Protein AF-A0A368G6X3-F1 (afdb_monomer_lite)

Secondary structure (DSSP, 8-state):
-HHHHHHHHT----HHHHHHHHHHHHHHHHTTT-PPP---HHHHHHHHHTT--STHHHHHHHHHHHHHHHHHTTGGGG--HHHHHHHHHHHHT-

Sequence (94 aa):
MAKMLGKKMNYHVDDSQELYAIGLTSILGGFFPVYPVSTALGRTMVNVKSGSKTQLSTVFSCALLLAIILWLGPLLRDLPKVIFLLESIRISMK

Radius of gyration: 16.32 Å; chains: 1; bounding box: 30×34×42 Å

Organism: Ancylostoma caninum (NCBI:txid29170)

pLDDT: mean 75.38, std 9.01, range [50.0, 89.56]

Foldseek 3Di:
DQVVVCVVVVHDDDPVVVVVVLVVQQVVCVVDPDDRDDDDPVVVVVCVVVVNPDCVVVVVVVVVVVVCCVPCVVVCVPPPVVVVVVVVVVVVVD

InterPro domains:
  IPR001902 SLC26A/SulP transporter [PTHR11814] (1-83)
  IPR011547 SLC26A/SulP transporter domain [PF00916] (1-83)

Structure (mmCIF, N/CA/C/O backbone):
data_AF-A0A368G6X3-F1
#
_entry.id   AF-A0A368G6X3-F1
#
loop_
_atom_site.group_PDB
_atom_site.id
_atom_site.type_symbol
_atom_site.label_atom_id
_atom_site.label_alt_id
_atom_site.label_comp_id
_atom_site.label_asym_id
_atom_site.label_entity_id
_atom_site.label_seq_id
_atom_site.pdbx_PDB_ins_code
_atom_site.Cartn_x
_atom_site.Cartn_y
_atom_site.Cartn_z
_atom_site.occupancy
_atom_site.B_iso_or_equiv
_atom_site.auth_seq_id
_atom_site.auth_comp_id
_atom_site.auth_asym_id
_atom_site.auth_atom_id
_atom_site.pdbx_PDB_model_num
ATOM 1 N N . MET A 1 1 ? 1.582 6.393 12.145 1.00 67.44 1 MET A N 1
ATOM 2 C CA . MET A 1 1 ? 0.673 7.072 11.191 1.00 67.44 1 MET A CA 1
ATOM 3 C C . MET A 1 1 ? -0.764 7.100 11.688 1.00 67.44 1 MET A C 1
ATOM 5 O O . MET A 1 1 ? -1.304 8.192 11.831 1.00 67.44 1 MET A O 1
ATOM 9 N N . ALA A 1 2 ? -1.340 5.937 12.008 1.00 71.69 2 ALA A N 1
ATOM 10 C CA . ALA A 1 2 ? -2.702 5.818 12.515 1.00 71.69 2 ALA A CA 1
ATOM 11 C C . ALA A 1 2 ? -2.964 6.721 13.735 1.00 71.69 2 ALA A C 1
ATOM 13 O O . ALA A 1 2 ? -3.878 7.526 13.680 1.00 71.69 2 ALA A O 1
ATOM 14 N N . LYS A 1 3 ? -2.083 6.760 14.749 1.00 74.50 3 LYS A N 1
ATOM 15 C CA . LYS A 1 3 ? -2.199 7.713 15.879 1.00 74.50 3 LYS A CA 1
ATOM 16 C C . LYS A 1 3 ? -2.221 9.199 15.491 1.00 74.50 3 LYS A C 1
ATOM 18 O O . LYS A 1 3 ? -2.986 9.969 16.063 1.00 74.50 3 LYS A O 1
ATOM 23 N N . MET A 1 4 ? -1.395 9.623 14.525 1.00 74.44 4 MET A N 1
ATOM 24 C CA . MET A 1 4 ? -1.379 11.027 14.076 1.00 74.44 4 MET A CA 1
ATOM 25 C C . MET A 1 4 ? -2.678 11.402 13.364 1.00 74.44 4 MET A C 1
ATOM 27 O O . MET A 1 4 ? -3.200 12.495 13.569 1.00 74.44 4 MET A O 1
ATOM 31 N N . LEU A 1 5 ? -3.201 10.499 12.532 1.00 72.94 5 LEU A N 1
ATOM 32 C CA . LEU A 1 5 ? -4.479 10.683 11.851 1.00 72.94 5 LEU A CA 1
ATOM 33 C C . LEU A 1 5 ? -5.653 10.590 12.829 1.00 72.94 5 LEU A C 1
ATOM 35 O O . LEU A 1 5 ? -6.529 11.445 12.767 1.00 72.94 5 LEU A O 1
ATOM 39 N N . GLY A 1 6 ? -5.620 9.652 13.777 1.00 72.50 6 GLY A N 1
ATOM 40 C CA . GLY A 1 6 ? -6.588 9.493 14.869 1.00 72.50 6 GLY A CA 1
ATOM 41 C C . GLY A 1 6 ? -6.746 10.766 15.678 1.00 72.50 6 GLY A C 1
ATOM 42 O O . GLY A 1 6 ? -7.854 11.266 15.845 1.00 72.50 6 GLY A O 1
ATOM 43 N N . LYS A 1 7 ? -5.623 11.382 16.063 1.00 73.50 7 LYS A N 1
ATOM 44 C CA . LYS A 1 7 ? -5.616 12.680 16.747 1.00 73.50 7 LYS A CA 1
ATOM 45 C C . LYS A 1 7 ? -6.149 13.820 15.870 1.00 73.50 7 LYS A C 1
ATOM 47 O O . LYS A 1 7 ? -6.814 14.717 16.374 1.00 73.50 7 LYS A O 1
ATOM 52 N N . LYS A 1 8 ? -5.865 13.803 14.563 1.00 72.44 8 LYS A N 1
ATOM 53 C CA . LYS A 1 8 ? -6.263 14.863 13.617 1.00 72.44 8 LYS A CA 1
ATOM 54 C C . LYS A 1 8 ? -7.730 14.772 13.178 1.00 72.44 8 LYS A C 1
ATOM 56 O O . LYS A 1 8 ? -8.308 15.789 12.817 1.00 72.44 8 LYS A O 1
ATOM 61 N N . MET A 1 9 ? -8.309 13.575 13.201 1.00 70.94 9 MET A N 1
ATOM 62 C CA . MET A 1 9 ? -9.653 13.264 12.703 1.00 70.94 9 MET A CA 1
ATOM 63 C C . MET A 1 9 ? -10.600 12.756 13.812 1.00 70.94 9 MET A C 1
ATOM 65 O O . MET A 1 9 ? -11.728 12.389 13.504 1.00 70.94 9 MET A O 1
ATOM 69 N N . ASN A 1 10 ? -10.160 12.749 15.080 1.00 72.69 10 ASN A N 1
ATOM 70 C CA . ASN A 1 10 ? -10.914 12.289 16.259 1.00 72.69 10 ASN A CA 1
ATOM 71 C C . ASN A 1 10 ? -11.519 10.876 16.108 1.00 72.69 10 ASN A C 1
ATOM 73 O O . ASN A 1 10 ? -12.677 10.648 16.445 1.00 72.69 10 ASN A O 1
ATOM 77 N N . TYR A 1 11 ? -10.741 9.913 15.605 1.00 74.06 11 TYR A N 1
ATOM 78 C CA . TYR A 1 11 ? -11.159 8.505 15.563 1.00 74.06 11 TYR A CA 1
ATOM 79 C C . TYR A 1 11 ? -10.305 7.639 16.490 1.00 74.06 11 TYR A C 1
ATOM 81 O O . TYR A 1 11 ? -9.123 7.918 16.711 1.00 74.06 11 TYR A O 1
ATOM 89 N N . HIS A 1 12 ? -10.918 6.588 17.037 1.00 75.44 12 HIS A N 1
ATOM 90 C CA . HIS A 1 12 ? -10.236 5.615 17.882 1.00 75.44 12 HIS A CA 1
ATOM 91 C C . HIS A 1 12 ? -9.329 4.732 17.018 1.00 75.44 12 HIS A C 1
ATOM 93 O O . HIS A 1 12 ? -9.778 4.162 16.026 1.00 75.44 12 HIS A O 1
ATOM 99 N N . VAL A 1 13 ? -8.049 4.652 17.379 1.00 77.88 13 VAL A N 1
ATOM 100 C CA . VAL A 1 13 ? -7.039 3.854 16.674 1.00 77.88 13 VAL A CA 1
ATOM 101 C C . VAL A 1 13 ? -6.650 2.693 17.572 1.00 77.88 13 VAL A C 1
ATOM 103 O O . VAL A 1 13 ? -6.153 2.932 18.671 1.00 77.88 13 VAL A O 1
ATOM 106 N N . ASP A 1 14 ? -6.816 1.469 17.081 1.00 85.00 14 ASP A N 1
ATOM 107 C CA . ASP A 1 14 ? -6.241 0.279 17.703 1.00 85.00 14 ASP A CA 1
ATOM 108 C C . ASP A 1 14 ? -4.888 -0.037 17.046 1.00 85.00 14 ASP A C 1
ATOM 110 O O . ASP A 1 14 ? -4.808 -0.382 15.865 1.00 85.00 14 ASP A O 1
ATOM 114 N N . ASP A 1 15 ? -3.805 0.101 17.811 1.00 81.94 15 ASP A N 1
ATOM 115 C CA . ASP A 1 15 ? -2.447 -0.169 17.328 1.00 81.94 15 ASP A CA 1
ATOM 116 C C . ASP A 1 15 ? -2.220 -1.653 16.996 1.00 81.94 15 ASP A C 1
ATOM 118 O O . ASP A 1 15 ? -1.435 -1.974 16.100 1.00 81.94 15 ASP A O 1
ATOM 122 N N . SER A 1 16 ? -2.894 -2.562 17.706 1.00 87.94 16 SER A N 1
ATOM 123 C CA . SER A 1 16 ? -2.722 -4.007 17.533 1.00 87.94 16 SER A CA 1
ATOM 124 C C . SER A 1 16 ? -3.335 -4.450 16.211 1.00 87.94 16 SER A C 1
ATOM 126 O O . SER A 1 16 ? -2.723 -5.212 15.465 1.00 87.94 16 SER A O 1
ATOM 128 N N . GLN A 1 17 ? -4.514 -3.918 15.880 1.00 86.69 17 GLN A N 1
ATOM 129 C CA . GLN A 1 17 ? -5.181 -4.186 14.609 1.00 86.69 17 GLN A CA 1
ATOM 130 C C . GLN A 1 17 ? -4.355 -3.691 13.413 1.00 86.69 17 GLN A C 1
ATOM 132 O O . GLN A 1 17 ? -4.220 -4.410 12.423 1.00 86.69 17 GLN A O 1
ATOM 137 N N . GLU A 1 18 ? -3.758 -2.501 13.511 1.00 83.00 18 GLU A N 1
ATOM 138 C CA . GLU A 1 18 ? -2.870 -1.961 12.473 1.00 83.00 18 GLU A CA 1
ATOM 139 C C . GLU A 1 18 ? -1.611 -2.829 12.295 1.00 83.00 18 GLU A C 1
ATOM 141 O O . GLU A 1 18 ? -1.191 -3.088 11.164 1.00 83.00 18 GLU A O 1
ATOM 146 N N . LEU A 1 19 ? -1.034 -3.335 13.394 1.00 86.31 19 LEU A N 1
ATOM 147 C CA . LEU A 1 19 ? 0.130 -4.224 13.350 1.00 86.31 19 LEU A CA 1
ATOM 148 C C . LEU A 1 19 ? -0.200 -5.563 12.678 1.00 86.31 19 LEU A C 1
ATOM 150 O O . LEU A 1 19 ? 0.532 -5.993 11.782 1.00 86.31 19 LEU A O 1
ATOM 154 N N . TYR A 1 20 ? -1.315 -6.195 13.055 1.00 88.94 20 TYR A N 1
ATOM 155 C CA . TYR A 1 20 ? -1.781 -7.420 12.402 1.00 88.94 20 TYR A CA 1
ATOM 156 C C . TYR A 1 20 ? -2.091 -7.187 10.920 1.00 88.94 20 TYR A C 1
ATOM 158 O O . TYR A 1 20 ? -1.712 -8.007 10.085 1.00 88.94 20 TYR A O 1
ATOM 166 N N . ALA A 1 21 ? -2.713 -6.060 10.566 1.00 87.19 21 ALA A N 1
ATOM 167 C CA . ALA A 1 21 ? -3.029 -5.727 9.180 1.00 87.19 21 ALA A CA 1
ATOM 168 C C . ALA A 1 21 ? -1.767 -5.571 8.312 1.00 87.19 21 ALA A C 1
ATOM 170 O O . ALA A 1 21 ? -1.697 -6.139 7.220 1.00 87.19 21 ALA A O 1
ATOM 171 N N . ILE A 1 22 ? -0.746 -4.851 8.790 1.00 86.75 22 ILE A N 1
ATOM 172 C CA . ILE A 1 22 ? 0.526 -4.677 8.066 1.00 86.75 22 ILE A CA 1
ATOM 173 C C . ILE A 1 22 ? 1.287 -6.006 7.969 1.00 86.75 22 ILE A C 1
ATOM 175 O O . ILE A 1 22 ? 1.833 -6.323 6.907 1.00 86.75 22 ILE A O 1
ATOM 179 N N . GLY A 1 23 ? 1.289 -6.802 9.043 1.00 88.12 23 GLY A N 1
ATOM 180 C CA . GLY A 1 23 ? 1.900 -8.131 9.068 1.00 88.12 23 GLY A CA 1
ATOM 181 C C . GLY A 1 23 ? 1.267 -9.073 8.044 1.00 88.12 23 GLY A C 1
ATOM 182 O O . GLY A 1 23 ? 1.969 -9.610 7.189 1.00 88.12 23 GLY A O 1
ATOM 183 N N . LEU A 1 24 ? -0.063 -9.198 8.054 1.00 89.56 24 LEU A N 1
ATOM 184 C CA . LEU A 1 24 ? -0.805 -10.002 7.079 1.00 89.56 24 LEU A CA 1
ATOM 185 C C . LEU A 1 24 ? -0.592 -9.502 5.649 1.00 89.56 24 LEU A C 1
ATOM 187 O O . LEU A 1 24 ? -0.359 -10.308 4.755 1.00 89.56 24 LEU A O 1
ATOM 191 N N . THR A 1 25 ? -0.599 -8.185 5.426 1.00 87.69 25 THR A N 1
ATOM 192 C CA . THR A 1 25 ? -0.357 -7.618 4.089 1.00 87.69 25 THR A CA 1
ATOM 193 C C . THR A 1 25 ? 1.049 -7.930 3.583 1.00 87.69 25 THR A C 1
ATOM 195 O O . THR A 1 25 ? 1.225 -8.210 2.402 1.00 87.69 25 THR A O 1
ATOM 198 N N . SER A 1 26 ? 2.052 -7.923 4.461 1.00 87.12 26 SER A N 1
ATOM 199 C CA . SER A 1 26 ? 3.433 -8.259 4.093 1.00 87.12 26 SER A CA 1
ATOM 200 C C . SER A 1 26 ? 3.602 -9.752 3.811 1.00 87.12 26 SER A C 1
ATOM 202 O O . SER A 1 26 ? 4.291 -10.109 2.860 1.00 87.12 26 SER A O 1
ATOM 204 N N . ILE A 1 27 ? 2.933 -10.620 4.581 1.00 89.50 27 ILE A N 1
ATOM 205 C CA . ILE A 1 27 ? 2.904 -12.070 4.337 1.00 89.50 27 ILE A CA 1
ATOM 206 C C . ILE A 1 27 ? 2.230 -12.367 2.995 1.00 89.50 27 ILE A C 1
ATOM 208 O O . ILE A 1 27 ? 2.811 -13.055 2.165 1.00 89.50 27 ILE A O 1
ATOM 212 N N . LEU A 1 28 ? 1.040 -11.805 2.754 1.00 87.81 28 LEU A N 1
ATOM 213 C CA . LEU A 1 28 ? 0.321 -11.933 1.482 1.00 87.81 28 LEU A CA 1
ATOM 214 C C . LEU A 1 28 ? 1.130 -11.357 0.314 1.00 87.81 28 LEU A C 1
ATOM 216 O O . LEU A 1 28 ? 1.152 -11.939 -0.766 1.00 87.81 28 LEU A O 1
ATOM 220 N N . GLY A 1 29 ? 1.827 -10.244 0.545 1.00 84.06 29 GLY A N 1
ATOM 221 C CA . GLY A 1 29 ? 2.742 -9.642 -0.414 1.00 84.06 29 GLY A CA 1
ATOM 222 C C . GLY A 1 29 ? 3.910 -10.561 -0.757 1.00 84.06 29 GLY A C 1
ATOM 223 O O . GLY A 1 29 ? 4.220 -10.703 -1.929 1.00 84.06 29 GLY A O 1
ATOM 224 N N . GLY A 1 30 ? 4.493 -11.258 0.220 1.00 84.81 30 GLY A N 1
ATOM 225 C CA . GLY A 1 30 ? 5.627 -12.165 0.015 1.00 84.81 30 GLY A CA 1
ATOM 226 C C . GLY A 1 30 ? 5.366 -13.339 -0.939 1.00 84.81 30 GLY A C 1
ATOM 227 O O . GLY A 1 30 ? 6.320 -13.907 -1.463 1.00 84.81 30 GLY A O 1
ATOM 228 N N . PHE A 1 31 ? 4.103 -13.682 -1.215 1.00 86.06 31 PHE A N 1
ATOM 229 C CA . PHE A 1 31 ? 3.749 -14.664 -2.252 1.00 86.06 31 PHE A CA 1
ATOM 230 C C . PHE A 1 31 ? 3.898 -14.123 -3.682 1.00 86.06 31 PHE A C 1
ATOM 232 O O . PHE A 1 31 ? 3.929 -14.897 -4.637 1.00 86.06 31 PHE A O 1
ATOM 239 N N . PHE A 1 32 ? 4.006 -12.806 -3.840 1.00 86.19 32 PHE A N 1
ATOM 240 C CA . PHE A 1 32 ? 4.231 -12.122 -5.105 1.00 86.19 32 PHE A CA 1
ATOM 241 C C . PHE A 1 32 ? 5.610 -11.439 -5.081 1.00 86.19 32 PHE A C 1
ATOM 243 O O . PHE A 1 32 ? 6.120 -11.110 -4.010 1.00 86.19 32 PHE A O 1
ATOM 250 N N . PRO A 1 33 ? 6.242 -11.171 -6.238 1.00 77.81 33 PRO A N 1
ATOM 251 C CA . PRO A 1 33 ? 7.464 -10.370 -6.306 1.00 77.81 33 PRO A CA 1
ATOM 252 C C . PRO A 1 33 ? 7.147 -8.884 -6.048 1.00 77.81 33 PRO A C 1
ATOM 254 O O . PRO A 1 33 ? 7.243 -8.043 -6.940 1.00 77.81 33 PRO A O 1
ATOM 257 N N . VAL A 1 34 ? 6.714 -8.557 -4.830 1.00 77.19 34 VAL A N 1
ATOM 258 C CA . VAL A 1 34 ? 6.373 -7.206 -4.381 1.00 77.19 34 VAL A CA 1
ATOM 259 C C . VAL A 1 34 ? 7.280 -6.807 -3.223 1.00 77.19 34 VAL A C 1
ATOM 261 O O . VAL A 1 34 ? 7.638 -7.615 -2.367 1.00 77.19 34 VAL A O 1
ATOM 264 N N . TYR A 1 35 ? 7.658 -5.535 -3.191 1.00 78.75 35 TYR A N 1
ATOM 265 C CA . TYR A 1 35 ? 8.388 -4.985 -2.058 1.00 78.75 35 TYR A CA 1
ATOM 266 C C . TYR A 1 35 ? 7.498 -4.964 -0.807 1.00 78.75 35 TYR A C 1
ATOM 268 O O . TYR A 1 35 ? 6.286 -4.749 -0.929 1.00 78.75 35 TYR A O 1
ATOM 276 N N . PRO A 1 36 ? 8.079 -5.155 0.393 1.00 75.31 36 PRO A N 1
ATOM 277 C CA . PRO A 1 36 ? 7.328 -5.115 1.639 1.00 75.31 36 PRO A CA 1
ATOM 278 C C . PRO A 1 36 ? 6.546 -3.807 1.747 1.00 75.31 36 PRO A C 1
ATOM 280 O O . PRO A 1 36 ? 7.070 -2.714 1.503 1.00 75.31 36 PRO A O 1
ATOM 283 N N . VAL A 1 37 ? 5.260 -3.931 2.076 1.00 75.12 37 VAL A N 1
ATOM 284 C CA . VAL A 1 37 ? 4.362 -2.783 2.107 1.00 75.12 37 VAL A CA 1
ATOM 285 C C . VAL A 1 37 ? 4.730 -1.890 3.290 1.00 75.12 37 VAL A C 1
ATOM 287 O O . VAL A 1 37 ? 4.885 -2.349 4.419 1.00 75.12 37 VAL A O 1
ATOM 290 N N . SER A 1 38 ? 4.851 -0.591 3.033 1.00 77.38 38 SER A N 1
ATOM 291 C CA . SER A 1 38 ? 5.048 0.417 4.073 1.00 77.38 38 SER A CA 1
ATOM 292 C C . SER A 1 38 ? 3.956 1.475 3.992 1.00 77.38 38 SER A C 1
ATOM 294 O O . SER A 1 38 ? 3.425 1.784 2.917 1.00 77.38 38 SER A O 1
ATOM 296 N N . THR A 1 39 ? 3.594 2.036 5.142 1.00 72.19 39 THR A N 1
ATOM 297 C CA . THR A 1 39 ? 2.544 3.047 5.252 1.00 72.19 39 THR A CA 1
ATOM 298 C C . THR A 1 39 ? 3.023 4.373 4.649 1.00 72.19 39 THR A C 1
ATOM 300 O O . THR A 1 39 ? 3.856 5.079 5.214 1.00 72.19 39 THR A O 1
ATOM 303 N N . ALA A 1 40 ? 2.488 4.744 3.481 1.00 76.25 40 ALA A N 1
ATOM 304 C CA . ALA A 1 40 ? 2.883 5.965 2.778 1.00 76.25 40 ALA A CA 1
ATOM 305 C C . ALA A 1 40 ? 2.169 7.213 3.331 1.00 76.25 40 ALA A C 1
ATOM 307 O O . ALA A 1 40 ? 1.029 7.527 2.960 1.00 76.25 40 ALA A O 1
ATOM 308 N N . LEU A 1 41 ? 2.879 7.961 4.181 1.00 74.25 41 LEU A N 1
ATOM 309 C CA . LEU A 1 41 ? 2.396 9.193 4.816 1.00 74.25 41 LEU A CA 1
ATOM 310 C C . LEU A 1 41 ? 1.952 10.258 3.803 1.00 74.25 41 LEU A C 1
ATOM 312 O O . LEU A 1 41 ? 0.845 10.785 3.921 1.00 74.25 41 LEU A O 1
ATOM 316 N N . GLY A 1 42 ? 2.773 10.541 2.784 1.00 78.81 42 GLY A N 1
ATOM 317 C CA . GLY A 1 42 ? 2.492 11.590 1.794 1.00 78.81 42 GLY A CA 1
ATOM 318 C C . GLY A 1 42 ? 1.186 11.358 1.030 1.00 78.81 42 GLY A C 1
ATOM 319 O O . GLY A 1 42 ? 0.333 12.243 0.974 1.00 78.81 42 GLY A O 1
ATOM 320 N N . ARG A 1 43 ? 0.979 10.133 0.528 1.00 73.12 43 ARG A N 1
ATOM 321 C CA . ARG A 1 43 ? -0.228 9.753 -0.228 1.00 73.12 43 ARG A CA 1
ATOM 322 C C . ARG A 1 43 ? -1.497 9.859 0.617 1.00 73.12 43 ARG A C 1
ATOM 324 O O . ARG A 1 43 ? -2.501 10.409 0.174 1.00 73.12 43 ARG A O 1
ATOM 331 N N . THR A 1 44 ? -1.442 9.399 1.862 1.00 77.31 44 THR A N 1
ATOM 332 C CA . THR A 1 44 ? -2.622 9.431 2.737 1.00 77.31 44 THR A CA 1
ATOM 333 C C . THR A 1 44 ? -2.942 10.839 3.218 1.00 77.31 44 THR A C 1
ATOM 335 O O . THR A 1 44 ? -4.112 11.190 3.324 1.00 77.31 44 THR A O 1
ATOM 338 N N . MET A 1 45 ? -1.937 11.682 3.471 1.00 72.25 45 MET A N 1
ATOM 339 C CA . MET A 1 45 ? -2.178 13.073 3.857 1.00 72.25 45 MET A CA 1
ATOM 340 C C . MET A 1 45 ? -2.864 13.864 2.737 1.00 72.25 45 MET A C 1
ATOM 342 O O . MET A 1 45 ? -3.733 14.686 3.026 1.00 72.25 45 MET A O 1
ATOM 346 N N . VAL A 1 46 ? -2.523 13.593 1.473 1.00 79.06 46 VAL A N 1
ATOM 347 C CA . VAL A 1 46 ? -3.224 14.161 0.311 1.00 79.06 46 VAL A CA 1
ATOM 348 C C . VAL A 1 46 ? -4.656 13.632 0.226 1.00 79.06 46 VAL A C 1
ATOM 350 O O . VAL A 1 46 ? -5.578 14.432 0.110 1.00 79.06 46 VAL A O 1
ATOM 353 N N . ASN A 1 47 ? -4.870 12.320 0.379 1.00 75.19 47 ASN A N 1
ATOM 354 C CA . ASN A 1 47 ? -6.214 11.725 0.353 1.00 75.19 47 ASN A CA 1
ATOM 355 C C . ASN A 1 47 ? -7.126 12.291 1.462 1.00 75.19 47 ASN A C 1
ATOM 357 O O . ASN A 1 47 ? -8.286 12.618 1.221 1.00 75.19 47 ASN A O 1
ATOM 361 N N . VAL A 1 48 ? -6.576 12.497 2.663 1.00 76.06 48 VAL A N 1
ATOM 362 C CA . VAL A 1 48 ? -7.290 13.090 3.806 1.00 76.06 48 VAL A CA 1
ATOM 363 C C . VAL A 1 48 ? -7.556 14.581 3.586 1.00 76.06 48 VAL A C 1
ATOM 365 O O . VAL A 1 48 ? -8.643 15.056 3.905 1.00 76.06 48 VAL A O 1
ATOM 368 N N . LYS A 1 49 ? -6.610 15.328 2.994 1.00 74.44 49 LYS A N 1
ATOM 369 C CA . LYS A 1 49 ? -6.839 16.725 2.575 1.00 74.44 49 LYS A CA 1
ATOM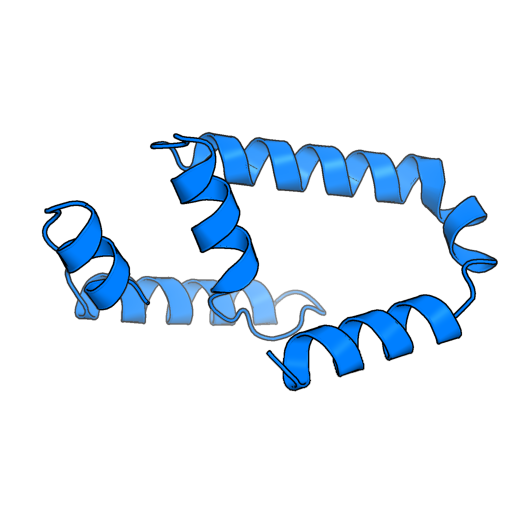 370 C C . LYS A 1 49 ? -7.896 16.842 1.477 1.00 74.44 49 LYS A C 1
ATOM 372 O O . LYS A 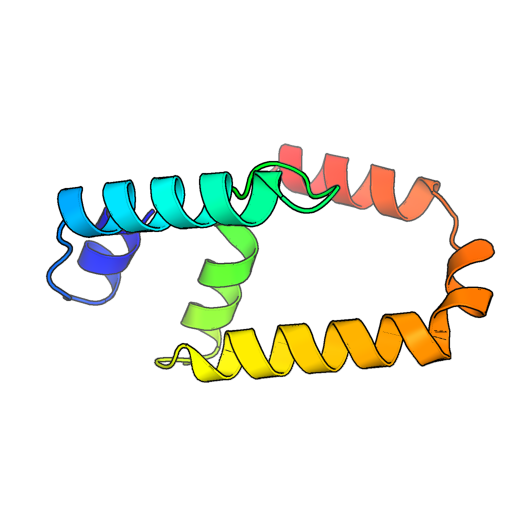1 49 ? -8.629 17.820 1.467 1.00 74.44 49 LYS A O 1
ATOM 377 N N . SER A 1 50 ? -7.999 15.846 0.601 1.00 74.25 50 SER A N 1
ATOM 378 C CA . SER A 1 50 ? -9.014 15.773 -0.453 1.00 74.25 50 SER A CA 1
ATOM 379 C C . SER A 1 50 ? -10.421 15.450 0.077 1.00 74.25 50 SER A C 1
ATOM 381 O O . SER A 1 50 ? -11.345 15.291 -0.715 1.00 74.25 50 SER A O 1
ATOM 383 N N . GLY A 1 51 ? -10.603 15.323 1.398 1.00 69.38 51 GLY A N 1
ATOM 384 C CA . GLY A 1 51 ? -11.898 15.033 2.018 1.00 69.38 51 GLY A CA 1
ATOM 385 C C . GLY A 1 51 ? -12.331 13.570 1.905 1.00 69.38 51 GLY A C 1
ATOM 386 O O . GLY A 1 51 ? -13.466 13.239 2.248 1.00 69.38 51 GLY A O 1
ATOM 387 N N . SER A 1 52 ? -11.443 12.682 1.450 1.00 64.56 52 SER A N 1
ATOM 388 C CA . SER A 1 52 ? -11.757 11.270 1.267 1.00 64.56 52 SER A CA 1
ATOM 389 C C . SER A 1 52 ? -11.801 10.549 2.614 1.00 64.56 52 SER A C 1
ATOM 391 O O . SER A 1 52 ? -10.798 10.456 3.324 1.00 64.56 52 SER A O 1
ATOM 393 N N . LYS A 1 53 ? -12.990 10.057 2.979 1.00 65.56 53 LYS A N 1
ATOM 394 C CA . LYS A 1 53 ? -13.248 9.342 4.242 1.00 65.56 53 LYS A CA 1
ATOM 395 C C . LYS A 1 53 ? -13.304 7.820 4.078 1.00 65.56 53 LYS A C 1
ATOM 397 O O . LYS A 1 53 ? -13.490 7.117 5.064 1.00 65.56 53 LYS A O 1
ATOM 402 N N . THR A 1 54 ? -13.175 7.308 2.852 1.00 72.38 54 THR A N 1
ATOM 403 C CA . THR A 1 54 ? -13.431 5.897 2.532 1.00 72.38 54 THR A CA 1
ATOM 404 C C . THR A 1 54 ? -12.216 5.223 1.891 1.00 72.38 54 THR A C 1
ATOM 406 O O . THR A 1 54 ? -11.469 5.831 1.123 1.00 72.38 54 THR A O 1
ATOM 409 N N . GLN A 1 55 ? -12.032 3.927 2.168 1.00 71.06 55 GLN A N 1
ATOM 410 C CA . GLN A 1 55 ? -10.992 3.098 1.535 1.00 71.06 55 GLN A CA 1
ATOM 411 C C . GLN A 1 55 ? -11.236 2.867 0.030 1.00 71.06 55 GLN A C 1
ATOM 413 O O . GLN A 1 55 ? -10.311 2.489 -0.688 1.00 71.06 55 GLN A O 1
ATOM 418 N N . LEU A 1 56 ? 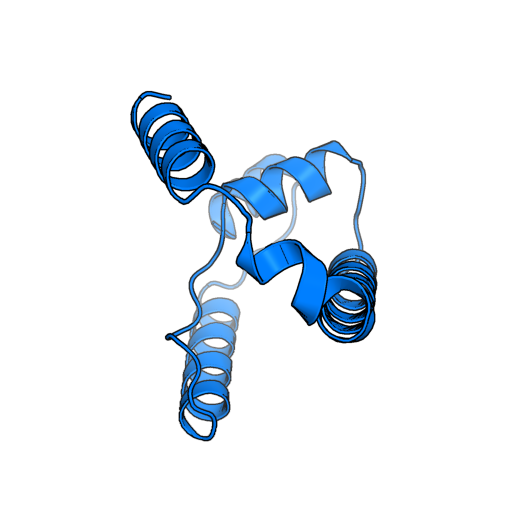-12.447 3.153 -0.468 1.00 73.31 56 LEU A N 1
ATOM 419 C CA . LEU A 1 56 ? -12.812 3.055 -1.889 1.00 73.31 56 LEU A CA 1
ATOM 420 C C . LEU A 1 56 ? -11.937 3.940 -2.791 1.00 73.31 56 LEU A C 1
ATOM 422 O O . LEU A 1 56 ? -11.610 3.538 -3.904 1.00 73.31 56 LEU A O 1
ATOM 426 N N . SER A 1 57 ? -11.491 5.100 -2.294 1.00 75.00 57 SER A N 1
ATOM 427 C CA . SER A 1 57 ? -10.563 5.989 -3.013 1.00 75.00 57 SER A CA 1
ATOM 428 C C . SER A 1 57 ? -9.246 5.289 -3.364 1.00 75.00 57 SER A C 1
ATOM 430 O O . SER A 1 57 ? -8.715 5.424 -4.470 1.00 75.00 57 SER A O 1
ATOM 432 N N . THR A 1 58 ? -8.742 4.468 -2.441 1.00 76.44 58 THR A N 1
ATOM 433 C CA . THR A 1 58 ? -7.508 3.700 -2.628 1.00 76.44 58 THR A CA 1
ATOM 434 C C . THR A 1 58 ? -7.701 2.582 -3.650 1.00 76.44 58 THR A C 1
ATOM 436 O O . THR A 1 58 ? -6.833 2.377 -4.494 1.00 76.44 58 THR A O 1
ATOM 439 N N . VAL A 1 59 ? -8.851 1.898 -3.625 1.00 82.88 59 VAL A N 1
ATOM 440 C CA . VAL A 1 59 ? -9.184 0.842 -4.599 1.00 82.88 59 VAL A CA 1
ATOM 441 C C . VAL A 1 59 ? -9.284 1.418 -6.009 1.00 82.88 59 VAL A C 1
ATOM 443 O O . VAL A 1 59 ? -8.670 0.883 -6.930 1.00 82.88 59 VAL A O 1
ATOM 446 N N . PHE A 1 60 ? -9.984 2.545 -6.169 1.00 85.12 60 PHE A N 1
ATOM 447 C CA . PHE A 1 60 ? -10.095 3.228 -7.457 1.00 85.12 60 PHE A CA 1
ATOM 448 C C . PHE A 1 60 ? -8.726 3.688 -7.971 1.00 85.12 60 PHE A C 1
ATOM 450 O O . PHE A 1 60 ? -8.403 3.482 -9.137 1.00 85.12 60 PHE A O 1
ATOM 457 N N . SER A 1 61 ? -7.883 4.229 -7.087 1.00 82.25 61 SER A N 1
ATOM 458 C CA . SER A 1 61 ? -6.517 4.633 -7.438 1.00 82.25 61 SER A CA 1
ATOM 459 C C . SER A 1 61 ? -5.659 3.449 -7.896 1.00 82.25 61 SER A C 1
ATOM 461 O O . SER A 1 61 ? -4.942 3.577 -8.884 1.00 82.25 61 SER A O 1
ATOM 463 N N . CYS A 1 62 ? -5.745 2.293 -7.226 1.00 83.31 62 CYS A N 1
ATOM 464 C CA . CYS A 1 62 ? -5.050 1.071 -7.648 1.00 83.31 62 CYS A CA 1
ATOM 465 C C . CYS A 1 62 ? -5.552 0.554 -9.000 1.00 83.31 62 CYS A C 1
ATOM 467 O O . CYS A 1 62 ? -4.739 0.202 -9.851 1.00 83.31 62 CYS A O 1
ATOM 469 N N . ALA A 1 63 ? -6.870 0.530 -9.216 1.00 86.62 63 ALA A N 1
ATOM 470 C CA . ALA A 1 63 ? -7.460 0.099 -10.482 1.00 86.62 63 ALA A CA 1
ATOM 471 C C . ALA A 1 63 ? -7.047 1.019 -11.641 1.00 86.62 63 ALA A C 1
ATOM 473 O O . ALA A 1 63 ? -6.650 0.541 -12.703 1.00 86.62 63 ALA A O 1
ATOM 474 N N . LEU A 1 64 ? -7.068 2.336 -11.413 1.00 86.50 64 LEU A N 1
ATOM 475 C CA . LEU A 1 64 ? -6.609 3.331 -12.376 1.00 86.50 64 LEU A CA 1
ATOM 476 C C . LEU A 1 64 ? -5.118 3.150 -12.694 1.00 86.50 64 LEU A C 1
ATOM 478 O O . LEU A 1 64 ? -4.739 3.141 -13.861 1.00 86.50 64 LEU A O 1
ATOM 482 N N . LEU A 1 65 ? -4.277 2.949 -11.675 1.00 84.75 65 LEU A N 1
ATOM 483 C CA . LEU A 1 65 ? -2.850 2.660 -11.846 1.00 84.75 65 LEU A CA 1
ATOM 484 C C . LEU A 1 65 ? -2.618 1.416 -12.702 1.00 84.75 65 LEU A C 1
ATOM 486 O O . LEU A 1 65 ? -1.795 1.445 -13.611 1.00 84.75 65 LEU A O 1
ATOM 490 N N . LEU A 1 66 ? -3.357 0.341 -12.436 1.00 85.50 66 LEU A N 1
ATOM 491 C CA . LEU A 1 66 ? -3.254 -0.900 -13.194 1.00 85.50 66 LEU A CA 1
ATOM 492 C C . LEU A 1 66 ? -3.653 -0.690 -14.663 1.00 85.50 66 LEU A C 1
ATOM 494 O O . LEU A 1 66 ? -2.928 -1.122 -15.555 1.00 85.50 66 LEU A O 1
ATOM 498 N N . ALA A 1 67 ? -4.736 0.048 -14.924 1.00 85.94 67 ALA A N 1
ATOM 499 C CA . ALA A 1 67 ? -5.148 0.409 -16.280 1.00 85.94 67 ALA A CA 1
ATOM 500 C C . ALA A 1 67 ? -4.086 1.254 -17.009 1.00 85.94 67 ALA A C 1
ATOM 502 O O . ALA A 1 67 ? -3.753 0.973 -18.161 1.00 85.94 67 ALA A O 1
ATOM 503 N N . ILE A 1 68 ? -3.499 2.243 -16.324 1.00 84.88 68 ILE A N 1
ATOM 504 C CA . ILE A 1 68 ? -2.426 3.083 -16.872 1.00 84.88 68 ILE A CA 1
ATOM 505 C C . ILE A 1 68 ? -1.189 2.241 -17.187 1.00 84.88 68 ILE A C 1
ATOM 507 O O . ILE A 1 68 ? -0.597 2.422 -18.241 1.00 84.88 68 ILE A O 1
ATOM 511 N N . ILE A 1 69 ? -0.791 1.309 -16.323 1.00 82.00 69 ILE A N 1
ATOM 512 C CA . ILE A 1 69 ? 0.382 0.460 -16.574 1.00 82.00 69 ILE A CA 1
ATOM 513 C C . ILE A 1 69 ? 0.164 -0.426 -17.810 1.00 82.00 69 ILE A C 1
ATOM 515 O O . ILE A 1 69 ? 1.084 -0.581 -18.612 1.00 82.00 69 ILE A O 1
ATOM 519 N N . LEU A 1 70 ? -1.044 -0.965 -18.003 1.00 81.31 70 LEU A N 1
ATOM 520 C CA . LEU A 1 70 ? -1.360 -1.813 -19.157 1.00 81.31 70 LEU A CA 1
ATOM 521 C C . LEU A 1 70 ? -1.416 -1.031 -20.480 1.00 81.31 70 LEU A C 1
ATOM 523 O O . LEU A 1 70 ? -0.961 -1.545 -21.499 1.00 81.31 70 LEU A O 1
ATOM 527 N N . TRP A 1 71 ? -1.941 0.198 -20.483 1.00 77.50 71 TRP A N 1
ATOM 528 C CA . TRP A 1 71 ? -2.051 1.027 -21.697 1.00 77.50 71 TRP A CA 1
ATOM 529 C C . TRP A 1 71 ? -0.813 1.888 -21.984 1.00 77.50 71 TRP A C 1
ATOM 531 O O . TRP 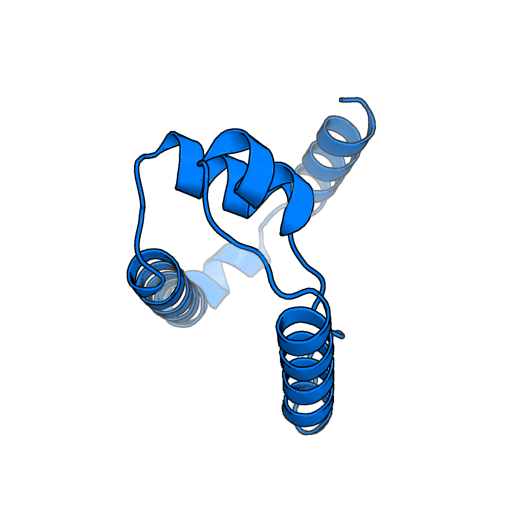A 1 71 ? -0.418 2.046 -23.135 1.00 77.50 71 TRP A O 1
ATOM 541 N N . LEU A 1 72 ? -0.194 2.448 -20.945 1.00 71.44 72 LEU A N 1
ATOM 542 C CA . LEU A 1 72 ? 0.918 3.403 -21.018 1.00 71.44 72 LEU A CA 1
ATOM 543 C C . LEU A 1 72 ? 2.291 2.752 -20.771 1.00 71.44 72 LEU A C 1
ATOM 545 O O . LEU A 1 72 ? 3.316 3.428 -20.852 1.00 71.44 72 LEU A O 1
ATOM 549 N N . GLY A 1 73 ? 2.329 1.440 -20.516 1.00 67.38 73 GLY A N 1
ATOM 550 C CA . GLY A 1 73 ? 3.548 0.641 -20.366 1.00 67.38 73 GLY A CA 1
ATOM 551 C C . GLY A 1 73 ? 4.625 0.840 -21.449 1.00 67.38 73 GLY A C 1
ATOM 552 O O . GLY A 1 73 ? 5.807 0.840 -21.096 1.00 67.38 73 GLY A O 1
ATOM 553 N N . PRO A 1 74 ? 4.296 1.047 -22.743 1.00 63.88 74 PRO A N 1
ATOM 554 C CA . PRO A 1 74 ? 5.315 1.370 -23.744 1.00 63.88 74 PRO A CA 1
ATOM 555 C C . PRO A 1 74 ? 5.801 2.829 -23.674 1.00 63.88 74 PRO A C 1
ATOM 557 O O . PRO A 1 74 ? 6.986 3.061 -23.887 1.00 63.88 74 PRO A O 1
ATOM 560 N N . LEU A 1 75 ? 4.947 3.793 -23.307 1.00 62.16 75 LEU A N 1
ATOM 561 C CA . LEU A 1 75 ? 5.311 5.219 -23.209 1.00 62.16 75 LEU A CA 1
ATOM 562 C C . LEU A 1 75 ? 6.210 5.523 -21.997 1.00 62.16 75 LEU A C 1
ATOM 564 O O . LEU A 1 75 ? 7.045 6.420 -2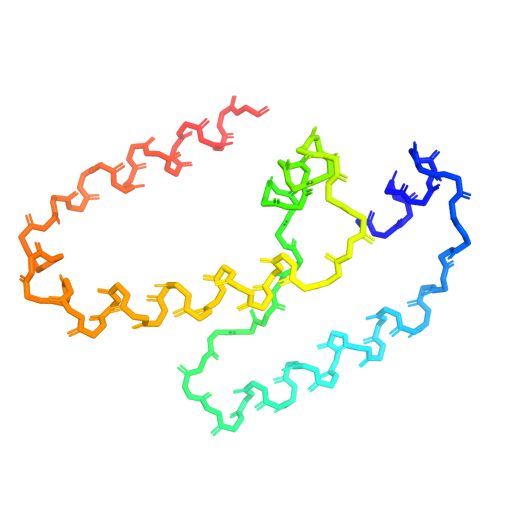2.040 1.00 62.16 75 LEU A O 1
ATOM 568 N N . LEU A 1 76 ? 6.055 4.761 -20.910 1.00 59.56 76 LEU A N 1
ATOM 569 C CA . LEU A 1 76 ? 6.864 4.893 -19.692 1.00 59.56 76 LEU A CA 1
ATOM 570 C C . LEU A 1 76 ? 8.315 4.416 -19.867 1.00 59.56 76 LEU A C 1
ATOM 572 O O . LEU A 1 76 ? 9.148 4.672 -18.997 1.00 59.56 76 LEU A O 1
ATOM 576 N N . ARG A 1 77 ? 8.635 3.726 -20.968 1.00 58.91 77 ARG A N 1
ATOM 577 C CA . ARG A 1 77 ? 9.976 3.183 -21.220 1.00 58.91 77 ARG A CA 1
ATOM 578 C C . ARG A 1 77 ? 10.993 4.282 -21.555 1.00 58.91 77 ARG A C 1
ATOM 580 O O . ARG A 1 77 ? 12.149 4.163 -21.160 1.00 58.91 77 ARG A O 1
ATOM 587 N N . ASP A 1 78 ? 10.529 5.366 -22.174 1.00 60.41 78 ASP A N 1
ATOM 588 C CA . ASP A 1 78 ? 11.319 6.563 -22.493 1.00 60.41 78 ASP A CA 1
ATOM 589 C C . ASP A 1 78 ? 11.300 7.621 -21.381 1.00 60.41 78 ASP A C 1
ATOM 591 O O . ASP A 1 78 ? 11.863 8.706 -21.540 1.00 60.41 78 ASP A O 1
ATOM 595 N N . LEU A 1 79 ? 10.667 7.338 -20.235 1.00 61.47 79 LEU A N 1
ATOM 596 C CA . LEU A 1 79 ? 10.573 8.319 -19.162 1.00 61.47 79 LEU A CA 1
ATOM 597 C C . LEU A 1 79 ? 11.975 8.586 -18.571 1.00 61.47 79 LEU A C 1
ATOM 599 O O . LEU A 1 79 ? 12.603 7.664 -18.033 1.00 61.47 79 LEU A O 1
ATOM 603 N N . PRO A 1 80 ? 12.492 9.831 -18.622 1.00 57.69 80 PRO A N 1
ATOM 604 C CA . PRO A 1 80 ? 13.822 10.135 -18.117 1.00 57.69 80 PRO A CA 1
ATOM 605 C C . PRO A 1 80 ? 13.888 9.867 -16.612 1.00 57.69 80 PRO A C 1
ATOM 607 O O . PRO A 1 80 ? 13.262 10.565 -15.812 1.00 57.69 80 PRO A O 1
ATOM 610 N N . LYS A 1 81 ? 14.714 8.896 -16.205 1.00 59.31 81 LYS A N 1
ATOM 611 C CA . LYS A 1 81 ? 14.979 8.553 -14.790 1.00 59.31 81 LYS A CA 1
ATOM 612 C C . LYS A 1 81 ? 15.396 9.768 -13.941 1.00 59.31 81 LYS A C 1
ATOM 614 O O . LYS A 1 81 ? 15.219 9.770 -12.726 1.00 59.31 81 LYS A O 1
ATOM 619 N N . VAL A 1 82 ? 15.909 10.814 -14.594 1.00 59.88 82 VAL A N 1
ATOM 620 C CA . VAL A 1 82 ? 16.307 12.100 -14.002 1.00 59.88 82 VAL A CA 1
ATOM 621 C C . VAL A 1 82 ? 15.146 12.795 -13.282 1.00 59.88 82 VAL A C 1
ATOM 623 O O . VAL A 1 82 ? 15.345 13.336 -12.198 1.00 59.88 82 VAL A O 1
ATOM 626 N N . ILE A 1 83 ? 13.926 12.748 -13.827 1.00 67.62 83 ILE A N 1
ATOM 627 C CA . ILE A 1 83 ? 12.758 13.407 -13.218 1.00 67.62 83 ILE A CA 1
ATOM 628 C C . ILE A 1 83 ? 12.355 12.700 -11.917 1.00 67.62 83 ILE A C 1
ATOM 630 O O . ILE A 1 83 ? 12.056 13.360 -10.925 1.00 67.62 83 ILE A O 1
ATOM 634 N N . PHE A 1 84 ? 12.442 11.367 -11.890 1.00 65.25 84 PHE A N 1
ATOM 635 C CA . PHE A 1 84 ? 12.135 10.564 -10.704 1.00 65.25 84 PHE A CA 1
ATOM 636 C C . PHE A 1 84 ? 13.142 10.810 -9.565 1.00 65.25 84 PHE A C 1
ATOM 638 O O . PHE A 1 84 ? 12.762 10.972 -8.405 1.00 65.25 84 PHE A O 1
ATOM 645 N N . LEU A 1 85 ? 14.434 10.911 -9.900 1.00 63.62 85 LEU A N 1
ATOM 646 C CA . LEU A 1 85 ? 15.493 11.270 -8.949 1.00 63.62 85 LEU A CA 1
ATOM 647 C C . LEU A 1 85 ? 15.308 12.684 -8.379 1.00 63.62 85 LEU A C 1
ATOM 649 O O . LEU A 1 85 ? 15.435 12.877 -7.169 1.00 63.62 85 LEU A O 1
ATOM 653 N N . LEU A 1 86 ? 14.969 13.663 -9.222 1.00 66.44 86 LEU A N 1
ATOM 654 C CA . LEU A 1 86 ? 14.736 15.043 -8.785 1.00 66.44 86 LEU A CA 1
ATOM 655 C C . LEU A 1 86 ? 13.543 15.164 -7.831 1.00 66.44 86 LEU A C 1
ATOM 657 O O . LEU A 1 86 ? 13.605 15.924 -6.862 1.00 66.44 86 LEU A O 1
ATOM 661 N N . GLU A 1 87 ? 12.470 14.412 -8.068 1.00 71.25 87 GLU A N 1
ATOM 662 C CA . GLU A 1 87 ? 11.314 14.411 -7.174 1.00 71.25 87 GLU A CA 1
ATOM 663 C C . GLU A 1 87 ? 11.635 13.745 -5.825 1.00 71.25 87 GLU A C 1
ATOM 665 O O . GLU A 1 87 ? 11.295 14.292 -4.774 1.00 71.25 87 GLU A O 1
ATOM 670 N N . SER A 1 88 ? 12.385 12.636 -5.831 1.00 66.44 88 SER A N 1
ATOM 671 C CA . SER A 1 88 ? 12.855 11.979 -4.603 1.00 66.44 88 SER A CA 1
ATOM 672 C C . SER A 1 88 ? 13.736 12.899 -3.745 1.00 66.44 88 SER A C 1
ATOM 674 O O . SER A 1 88 ? 13.585 12.929 -2.524 1.00 66.44 88 SER A O 1
ATOM 676 N N . ILE A 1 89 ? 14.627 13.681 -4.366 1.00 71.19 89 ILE A N 1
ATOM 677 C CA . ILE A 1 89 ? 15.471 14.666 -3.666 1.00 71.19 89 ILE A CA 1
ATOM 678 C C . ILE A 1 89 ? 14.615 15.799 -3.086 1.00 71.19 89 ILE A C 1
ATOM 680 O O . ILE A 1 89 ? 14.801 16.195 -1.936 1.00 71.19 89 ILE A O 1
ATOM 684 N N . ARG A 1 90 ? 13.631 16.298 -3.845 1.00 71.25 90 ARG A N 1
ATOM 685 C CA . ARG A 1 90 ? 12.715 17.351 -3.382 1.00 71.25 90 ARG A CA 1
ATOM 686 C C . ARG A 1 90 ? 11.873 16.912 -2.181 1.00 71.25 90 ARG A C 1
AT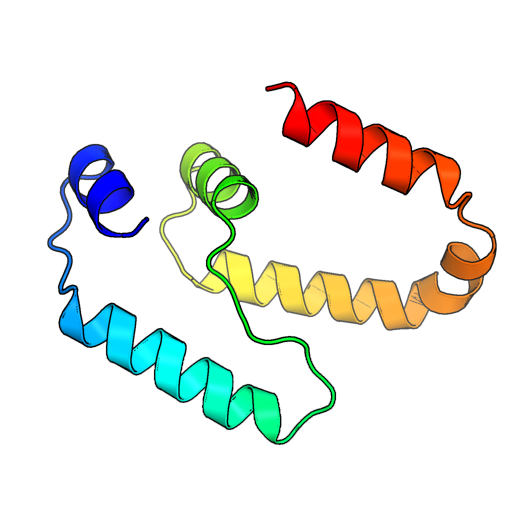OM 688 O O . ARG A 1 90 ? 11.630 17.734 -1.303 1.00 71.25 90 ARG A O 1
ATOM 695 N N . ILE A 1 91 ? 11.434 15.654 -2.137 1.00 69.44 91 ILE A N 1
ATOM 696 C CA . ILE A 1 91 ? 10.683 15.095 -1.002 1.00 69.44 91 ILE A CA 1
ATOM 697 C C . ILE A 1 91 ? 11.582 14.941 0.232 1.00 69.44 91 ILE A C 1
ATOM 699 O O . ILE A 1 91 ? 11.120 15.195 1.334 1.00 69.44 91 ILE A O 1
ATOM 703 N N . SER A 1 92 ? 12.859 14.579 0.067 1.00 67.25 92 SER A N 1
ATOM 704 C CA . SER A 1 92 ? 13.792 14.428 1.195 1.00 67.25 92 SER A CA 1
ATOM 705 C C . SER A 1 92 ? 14.207 15.752 1.850 1.00 67.25 92 SER A C 1
ATOM 707 O O . SER A 1 92 ? 14.666 15.738 2.988 1.00 67.25 92 SER A O 1
ATOM 709 N N . MET A 1 93 ? 14.099 16.879 1.140 1.00 58.12 93 MET A N 1
ATOM 710 C CA . MET A 1 93 ? 14.461 18.208 1.655 1.00 58.12 93 MET A CA 1
ATOM 711 C C . MET A 1 93 ? 13.297 18.950 2.334 1.00 58.12 93 MET A C 1
ATOM 713 O O . MET A 1 93 ? 13.473 20.103 2.730 1.00 58.12 93 MET A O 1
ATOM 717 N N . LYS A 1 94 ? 12.110 18.344 2.436 1.00 50.00 94 LYS A N 1
ATOM 718 C CA . LYS A 1 94 ? 10.893 18.982 2.952 1.00 50.00 94 LYS A CA 1
ATOM 719 C C . LYS A 1 94 ? 10.291 18.199 4.107 1.00 50.00 94 LYS A C 1
ATOM 721 O O . LYS A 1 94 ? 9.765 18.867 5.022 1.00 50.00 94 LYS A O 1
#